Protein AF-C7IWU6-F1 (afdb_monomer_lite)

InterPro domains:
  IPR036514 SGNH hydrolase superfamily [G3DSA:3.40.50.1110] (7-77)

Organism: Oryza sativa subsp. japonica (NCBI:txid39947)

Secondary structure (DSSP, 8-state):
--GGGSS--SSTTSHHHHHSBSEESS-STT---TTSTT-TTSTT-EE-S-GGG-SBSSSSSBPHHHHHHHHHHHHTSSSSSS-TTT--------

pLDDT: mean 82.32, std 16.75, range [38.59, 97.38]

Radius of gyration: 17.82 Å; chains: 1; bounding box: 44×32×45 Å

Sequence (94 aa):
MSPEHIYGGAGIDGEEGALRACCGSGGGRYNFEFNMSAQCGMAGVTVCGDPSAYVNWDGVHLTEAAYHHVADGWLRGPYANPPLLSSSCSARAR

Foldseek 3Di:
DDPPLPDADQACSHLQQVQAAQKADPPDSHRADPVCPIWGPDP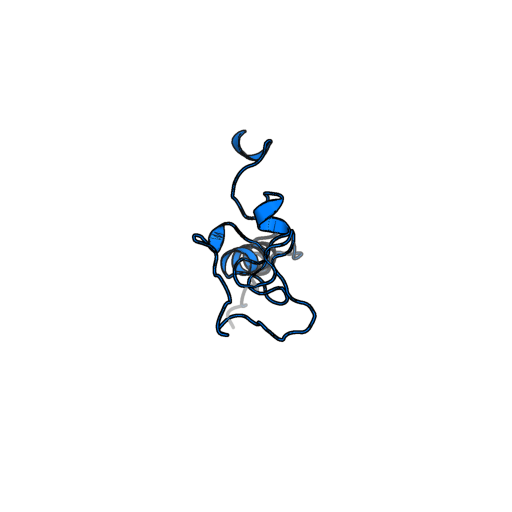PIHGHPDLRSHQHHTSPDGGPNNVVVVLCCQQVHDVHVVRVVVPPPVPVDD

Structure (mmCIF, N/CA/C/O backbone):
data_AF-C7IWU6-F1
#
_entry.id   AF-C7IWU6-F1
#
loop_
_atom_site.group_PDB
_atom_site.id
_atom_site.type_symbol
_atom_site.label_atom_id
_atom_site.label_alt_id
_atom_site.label_comp_id
_atom_site.label_asym_id
_atom_site.label_entity_id
_atom_site.label_seq_id
_atom_site.pdbx_PDB_ins_code
_atom_site.Cartn_x
_atom_site.Cartn_y
_atom_site.Cartn_z
_atom_site.occupancy
_atom_site.B_iso_or_equiv
_atom_site.auth_seq_id
_atom_site.auth_comp_id
_atom_site.auth_asym_id
_atom_site.auth_atom_id
_atom_site.pdbx_PDB_model_num
ATOM 1 N N . MET A 1 1 ? -5.058 5.149 -21.215 1.00 41.00 1 MET A N 1
ATOM 2 C CA . MET A 1 1 ? -5.463 5.553 -19.855 1.00 41.00 1 MET A CA 1
ATOM 3 C C . MET A 1 1 ? -6.881 6.073 -19.966 1.00 41.00 1 MET A C 1
ATOM 5 O O . MET A 1 1 ? -7.086 7.053 -20.672 1.00 41.00 1 MET A O 1
ATOM 9 N N . SER A 1 2 ? -7.853 5.334 -19.431 1.00 38.59 2 SER A N 1
ATOM 10 C CA . SER A 1 2 ? -9.275 5.660 -19.587 1.00 38.59 2 SER A CA 1
ATOM 11 C C . SER A 1 2 ? -9.734 6.693 -18.545 1.00 38.59 2 SER A C 1
ATOM 13 O O . SER A 1 2 ? -9.106 6.786 -17.486 1.00 38.59 2 SER A O 1
ATOM 15 N N . PRO A 1 3 ? -10.807 7.458 -18.831 1.00 38.94 3 PRO A N 1
ATOM 16 C CA . PRO A 1 3 ? -11.169 8.698 -18.129 1.00 38.94 3 PRO A CA 1
ATOM 17 C C . PRO A 1 3 ? -11.698 8.540 -16.694 1.00 38.94 3 PRO A C 1
ATOM 19 O O . PRO A 1 3 ? -12.047 9.539 -16.073 1.00 38.94 3 PRO A O 1
ATOM 22 N N . GLU A 1 4 ? -11.758 7.323 -16.151 1.00 46.31 4 GLU A N 1
ATOM 23 C CA . GLU A 1 4 ? -12.301 7.058 -14.808 1.00 46.31 4 GLU A CA 1
ATOM 24 C C . GLU A 1 4 ? -11.339 7.459 -13.666 1.00 46.31 4 GLU A C 1
ATOM 26 O O . GLU A 1 4 ? -11.742 7.503 -12.512 1.00 46.31 4 GLU A O 1
ATOM 31 N N . HIS A 1 5 ? -10.095 7.845 -13.980 1.00 49.41 5 HIS A N 1
ATOM 32 C CA . HIS A 1 5 ? -9.057 8.219 -13.002 1.00 49.41 5 HIS A CA 1
ATOM 33 C C . HIS A 1 5 ? -9.061 9.698 -12.565 1.00 49.41 5 HIS A C 1
ATOM 35 O O . HIS A 1 5 ? -8.160 10.123 -11.850 1.00 49.41 5 HIS A O 1
ATOM 41 N N . ILE A 1 6 ? -10.009 10.529 -13.019 1.00 48.03 6 ILE A N 1
ATOM 42 C CA . ILE A 1 6 ? -9.883 11.994 -12.854 1.00 48.03 6 ILE A CA 1
ATOM 43 C C . ILE A 1 6 ? -10.666 12.547 -11.644 1.00 48.03 6 ILE A C 1
ATOM 45 O O . ILE A 1 6 ? -10.340 13.633 -11.172 1.00 48.03 6 ILE A O 1
ATOM 49 N N . TYR A 1 7 ? -11.643 11.830 -11.075 1.00 39.88 7 TYR A N 1
ATOM 50 C CA . TYR A 1 7 ? -12.427 12.355 -9.944 1.00 39.88 7 TYR A CA 1
ATOM 51 C C . TYR A 1 7 ? -12.817 11.269 -8.925 1.00 39.88 7 TYR A C 1
ATOM 53 O O . TYR A 1 7 ? -13.854 10.629 -9.061 1.00 39.88 7 TYR A O 1
ATOM 61 N N . GLY A 1 8 ? -12.008 11.106 -7.870 1.00 45.09 8 GLY A N 1
ATOM 62 C CA . GLY A 1 8 ? -12.445 10.499 -6.600 1.00 45.09 8 GLY A CA 1
ATOM 63 C C . GLY A 1 8 ? -12.630 8.975 -6.571 1.00 45.09 8 GLY A C 1
ATOM 64 O O . GLY A 1 8 ? -13.525 8.496 -5.879 1.00 45.09 8 GLY A O 1
ATOM 65 N N . GLY A 1 9 ? -11.822 8.216 -7.316 1.00 43.88 9 GLY A N 1
ATOM 66 C CA . GLY A 1 9 ? -11.910 6.753 -7.373 1.00 43.88 9 GLY A CA 1
ATOM 67 C C . GLY A 1 9 ? -11.136 6.041 -6.259 1.00 43.88 9 GLY A C 1
ATOM 68 O O . GLY A 1 9 ? -10.015 6.422 -5.928 1.00 43.88 9 GLY A O 1
ATOM 69 N N . ALA A 1 10 ? -11.733 4.981 -5.708 1.00 53.00 10 ALA A N 1
ATOM 70 C CA . ALA A 1 10 ? -11.038 3.982 -4.904 1.00 53.00 10 ALA A CA 1
ATOM 71 C C . ALA A 1 10 ? -9.964 3.294 -5.766 1.00 53.00 10 ALA A C 1
ATOM 73 O O . ALA A 1 10 ? -10.277 2.726 -6.811 1.00 53.00 10 ALA A O 1
ATOM 74 N N . GLY A 1 11 ? -8.705 3.385 -5.347 1.00 61.78 11 GLY A N 1
ATOM 75 C CA . GLY A 1 11 ? -7.549 2.905 -6.098 1.00 61.78 11 GLY A CA 1
ATOM 76 C C . GLY A 1 11 ? -6.262 3.491 -5.527 1.00 61.78 11 GLY A C 1
ATOM 77 O O . GLY A 1 11 ? -6.296 4.516 -4.845 1.00 61.78 11 GLY A O 1
ATOM 78 N N . ILE A 1 12 ? -5.125 2.848 -5.795 1.00 69.50 12 ILE A N 1
ATOM 79 C CA . ILE A 1 12 ? -3.817 3.238 -5.236 1.00 69.50 12 ILE A CA 1
ATOM 80 C C . ILE A 1 12 ? -3.405 4.683 -5.564 1.00 69.50 12 ILE A C 1
ATOM 82 O O . ILE A 1 12 ? -2.569 5.258 -4.874 1.00 69.50 12 ILE A O 1
ATOM 86 N N . ASP A 1 13 ? -3.957 5.260 -6.630 1.00 68.81 13 ASP A N 1
ATOM 87 C CA . ASP A 1 13 ? -3.720 6.623 -7.100 1.00 68.81 13 ASP A CA 1
ATOM 88 C C . ASP A 1 13 ? -4.777 7.629 -6.612 1.00 68.81 13 ASP A C 1
ATOM 90 O O . ASP A 1 13 ? -4.587 8.839 -6.751 1.00 68.81 13 ASP A O 1
ATOM 94 N N . GLY A 1 14 ? -5.859 7.156 -5.988 1.00 76.25 14 GLY A N 1
ATOM 95 C CA . GLY A 1 14 ? -6.845 7.997 -5.316 1.00 76.25 14 GLY A CA 1
ATOM 96 C C . GLY A 1 14 ? -6.302 8.593 -4.013 1.00 76.25 14 GLY A C 1
ATOM 97 O O . GLY A 1 14 ? -5.477 7.986 -3.335 1.00 76.25 14 GLY A O 1
ATOM 98 N N . GLU A 1 15 ? -6.785 9.775 -3.612 1.00 73.56 15 GLU A N 1
ATOM 99 C CA . GLU A 1 15 ? -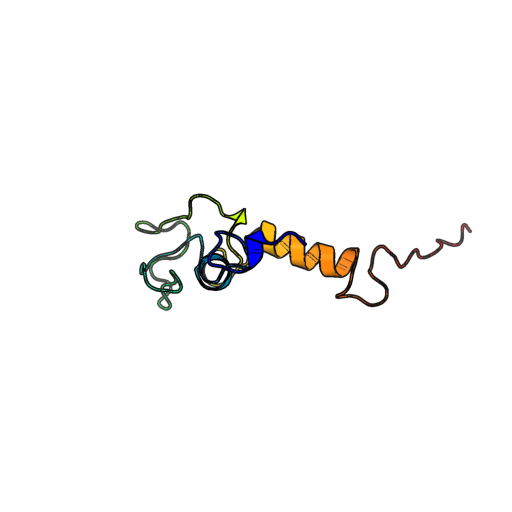6.329 10.458 -2.383 1.00 73.56 15 GLU A CA 1
ATOM 100 C C . GLU A 1 15 ? -6.472 9.586 -1.126 1.00 73.56 15 GLU A C 1
ATOM 102 O O . GLU A 1 15 ? -5.597 9.592 -0.258 1.00 73.56 15 GLU A O 1
ATOM 107 N N . GLU A 1 16 ? -7.560 8.814 -1.037 1.00 75.44 16 GLU A N 1
ATOM 108 C CA . GLU A 1 16 ? -7.774 7.870 0.059 1.00 75.44 16 GLU A CA 1
ATOM 109 C C . GLU A 1 16 ? -6.778 6.706 -0.007 1.00 75.44 16 GLU A C 1
ATOM 111 O O . GLU A 1 16 ? -6.132 6.405 0.996 1.00 75.44 16 GLU A O 1
ATOM 116 N N . GLY A 1 17 ? -6.595 6.105 -1.185 1.00 80.19 17 GLY A N 1
ATOM 117 C CA . GLY A 1 17 ? -5.660 4.999 -1.387 1.00 80.19 17 GLY A CA 1
ATOM 118 C C . GLY A 1 17 ? -4.203 5.395 -1.144 1.00 80.19 17 GLY A C 1
ATOM 119 O O . GLY A 1 17 ? -3.433 4.617 -0.582 1.00 80.19 17 GLY A O 1
ATOM 120 N N . ALA A 1 18 ? -3.822 6.621 -1.499 1.00 84.25 18 ALA A N 1
ATOM 121 C CA . ALA A 1 18 ? -2.456 7.113 -1.361 1.00 84.25 18 ALA A CA 1
ATOM 122 C C . ALA A 1 18 ? -2.098 7.530 0.075 1.00 84.25 18 ALA A C 1
ATOM 124 O O . ALA A 1 18 ? -0.956 7.346 0.499 1.00 84.25 18 ALA A O 1
ATOM 125 N N . LEU A 1 19 ? -3.041 8.122 0.821 1.00 87.69 19 LEU A N 1
ATOM 126 C CA . LEU A 1 19 ? -2.752 8.729 2.126 1.00 87.69 19 LEU A CA 1
ATOM 127 C C . LEU A 1 19 ? -3.180 7.872 3.320 1.00 87.69 19 LEU A C 1
ATOM 129 O O . LEU A 1 19 ? -2.593 8.007 4.391 1.00 87.69 19 LEU A O 1
ATOM 133 N N . ARG A 1 20 ? -4.197 7.021 3.189 1.00 92.44 20 ARG A N 1
ATOM 134 C CA . ARG A 1 20 ? -4.760 6.276 4.320 1.00 92.44 20 ARG A CA 1
ATOM 135 C C . ARG A 1 20 ? -4.129 4.883 4.426 1.00 92.44 20 ARG A C 1
ATOM 137 O O . ARG A 1 20 ? -4.023 4.180 3.431 1.00 92.44 20 ARG A O 1
ATOM 144 N N . ALA A 1 21 ? -3.736 4.456 5.627 1.00 93.94 21 ALA A N 1
ATOM 145 C CA . ALA A 1 21 ? -3.281 3.084 5.858 1.00 93.94 21 ALA A CA 1
ATOM 146 C C . ALA A 1 21 ? -4.463 2.099 5.818 1.00 93.94 21 ALA A C 1
ATOM 148 O O . ALA A 1 21 ? -5.496 2.335 6.459 1.00 93.94 21 ALA A O 1
ATOM 149 N N . CYS A 1 22 ? -4.310 0.985 5.097 1.00 94.69 22 CYS A N 1
ATOM 150 C CA . CYS A 1 22 ? -5.341 -0.054 5.018 1.00 94.69 22 CYS A CA 1
ATOM 151 C C . CYS A 1 22 ? -5.599 -0.710 6.384 1.00 94.69 22 CYS A C 1
ATOM 153 O O . CYS A 1 22 ? -6.747 -0.893 6.780 1.00 94.69 22 CYS A O 1
ATOM 155 N N . CYS A 1 23 ? -4.542 -1.044 7.115 1.00 95.25 23 CYS A N 1
ATOM 156 C CA . CYS A 1 23 ? -4.576 -1.619 8.446 1.00 95.25 23 CYS A CA 1
ATOM 157 C C . CYS A 1 23 ? -4.141 -0.590 9.485 1.00 95.25 23 CYS A C 1
ATOM 159 O O . CYS A 1 23 ? -3.008 -0.125 9.484 1.00 95.25 23 CYS A O 1
ATOM 161 N N . GLY A 1 24 ? -5.011 -0.255 10.425 1.00 93.94 24 GLY A N 1
ATOM 162 C CA . GLY A 1 24 ? -4.629 0.676 11.472 1.00 93.94 24 GLY A CA 1
ATOM 163 C C . GLY A 1 24 ? -5.779 1.148 12.337 1.00 93.94 24 GLY A C 1
ATOM 164 O O . GLY A 1 24 ? -6.896 0.612 12.319 1.00 93.94 24 GLY A O 1
ATOM 165 N N . SER A 1 25 ? -5.457 2.141 13.151 1.00 89.25 25 SER A N 1
ATOM 166 C CA . SER A 1 25 ? -6.317 2.688 14.190 1.00 89.25 25 SER A CA 1
ATOM 167 C C . SER A 1 25 ? -6.263 4.211 14.199 1.00 89.25 25 SER A C 1
ATOM 169 O O . SER A 1 25 ? -5.479 4.845 13.496 1.00 89.25 25 SER A O 1
ATOM 171 N N . GLY A 1 26 ? -7.119 4.818 15.016 1.00 80.44 26 GLY A N 1
ATOM 172 C CA . GLY A 1 26 ? -7.233 6.271 15.137 1.00 80.44 26 GLY A CA 1
ATOM 173 C C . GLY A 1 26 ? -8.259 6.877 14.179 1.00 80.44 26 GLY A C 1
ATOM 174 O O . GLY A 1 26 ? -8.745 7.972 14.443 1.00 80.44 26 GLY A O 1
ATOM 175 N N . GLY A 1 27 ? -8.644 6.177 13.103 1.00 78.75 27 GLY A N 1
ATOM 176 C CA . GLY A 1 27 ? -9.791 6.513 12.244 1.00 78.75 27 GLY A CA 1
ATOM 177 C C . GLY A 1 27 ? -9.662 7.800 11.414 1.00 78.75 27 GLY A C 1
ATOM 178 O O . GLY A 1 27 ? -10.346 7.928 10.402 1.00 78.75 27 GLY A O 1
ATOM 179 N N . GLY A 1 28 ? -8.763 8.720 11.776 1.00 84.31 28 GLY A N 1
ATOM 180 C CA . GLY A 1 28 ? -8.492 9.972 11.069 1.00 84.31 28 GLY A CA 1
ATOM 181 C C . GLY A 1 28 ? -7.859 9.776 9.690 1.00 84.31 28 GLY A C 1
ATOM 182 O O . GLY A 1 28 ? -7.654 8.655 9.238 1.00 84.31 28 GLY A O 1
ATOM 183 N N . ARG A 1 29 ? -7.508 10.880 9.019 1.00 87.75 29 ARG A N 1
ATOM 184 C CA . ARG A 1 29 ? -7.101 10.913 7.596 1.00 87.75 29 ARG A CA 1
ATOM 185 C C . ARG A 1 29 ? -6.043 9.882 7.162 1.00 87.75 29 ARG A C 1
ATOM 187 O O . ARG A 1 29 ? -6.089 9.437 6.027 1.00 87.75 29 ARG A O 1
ATOM 194 N N . TYR A 1 30 ? -5.128 9.500 8.055 1.00 89.06 30 TYR A N 1
ATOM 195 C CA . TYR A 1 30 ? -4.030 8.568 7.767 1.00 89.06 30 TYR A CA 1
ATOM 196 C C . TYR A 1 30 ? -4.270 7.144 8.284 1.00 89.06 30 TYR A C 1
ATOM 198 O O . TYR A 1 30 ? -3.531 6.241 7.919 1.00 89.06 30 TYR A O 1
ATOM 206 N N . ASN A 1 31 ? -5.288 6.932 9.126 1.00 91.00 31 ASN A N 1
ATOM 207 C CA . ASN A 1 31 ? -5.547 5.664 9.820 1.00 91.00 31 ASN A CA 1
ATOM 208 C C . ASN A 1 31 ? -4.319 5.069 10.543 1.00 91.00 31 ASN A C 1
ATOM 210 O O . ASN A 1 31 ? -4.134 3.858 10.565 1.00 91.00 31 ASN A O 1
ATOM 214 N N . PHE A 1 32 ? -3.468 5.925 11.110 1.00 88.44 32 PHE A N 1
ATOM 215 C CA . PHE A 1 32 ? -2.233 5.532 11.779 1.00 88.44 32 PHE A CA 1
ATOM 216 C C . PHE A 1 32 ? -2.138 6.183 13.162 1.00 88.44 32 PHE A C 1
ATOM 218 O O . PHE A 1 32 ? -2.311 7.398 13.288 1.00 88.44 32 PHE A O 1
ATOM 225 N N . GLU A 1 33 ? -1.836 5.379 14.184 1.00 85.75 33 GLU A N 1
ATOM 226 C CA . GLU A 1 33 ? -1.611 5.832 15.560 1.00 85.75 33 GLU A CA 1
ATOM 227 C C . GLU A 1 33 ? -0.107 5.920 15.844 1.00 85.75 33 GLU A C 1
ATOM 229 O O . GLU A 1 33 ? 0.569 4.908 16.041 1.00 85.75 33 GLU A O 1
ATOM 234 N N . PHE A 1 34 ? 0.416 7.147 15.897 1.00 83.38 34 PHE A N 1
ATOM 235 C CA . PHE A 1 34 ? 1.853 7.408 16.026 1.00 83.38 34 PHE A CA 1
ATOM 236 C C . PHE A 1 34 ? 2.467 6.851 17.319 1.00 83.38 34 PHE A C 1
ATOM 238 O O . PHE A 1 34 ? 3.644 6.502 17.337 1.00 83.38 34 PHE A O 1
ATOM 245 N N . ASN A 1 35 ? 1.683 6.712 18.393 1.00 86.00 35 ASN A N 1
ATOM 246 C CA . ASN A 1 35 ? 2.177 6.160 19.657 1.00 86.00 35 ASN A CA 1
ATOM 247 C C . ASN A 1 35 ? 2.402 4.637 19.618 1.00 86.00 35 ASN A C 1
ATOM 249 O O . ASN A 1 35 ? 2.778 4.056 20.635 1.00 86.00 35 ASN A O 1
ATOM 253 N N . MET A 1 36 ? 2.149 3.979 18.477 1.00 81.44 36 MET A N 1
ATOM 254 C CA . MET A 1 36 ? 2.343 2.538 18.253 1.00 81.44 36 MET A CA 1
ATOM 255 C C . MET A 1 36 ? 1.615 1.623 19.256 1.00 81.44 36 MET A C 1
ATOM 257 O O . MET A 1 36 ? 1.912 0.432 19.365 1.00 81.44 36 MET A O 1
ATOM 261 N N . SER A 1 37 ? 0.622 2.158 19.967 1.00 87.38 37 SER A N 1
ATOM 262 C CA . SER A 1 37 ? -0.193 1.437 20.948 1.00 87.38 37 SER A CA 1
ATOM 263 C C . SER A 1 37 ? -1.268 0.553 20.304 1.00 87.38 37 SER A C 1
ATOM 265 O O . SER A 1 37 ? -1.839 -0.297 20.982 1.00 87.38 37 SER A O 1
ATOM 267 N N . ALA A 1 38 ? -1.516 0.719 19.000 1.00 88.00 38 ALA A N 1
ATOM 268 C CA . ALA A 1 38 ? -2.515 -0.011 18.218 1.00 88.00 38 ALA A CA 1
ATOM 269 C C . ALA A 1 38 ? -1.999 -0.303 16.787 1.00 88.00 38 ALA A C 1
ATOM 271 O O . ALA A 1 38 ? -2.481 0.223 15.791 1.00 88.00 38 ALA A O 1
ATOM 272 N N . GLN A 1 39 ? -0.961 -1.136 16.694 1.00 89.56 39 GLN A N 1
ATOM 273 C CA . GLN A 1 39 ? -0.363 -1.608 15.441 1.00 89.56 39 GLN A CA 1
ATOM 274 C C . GLN A 1 39 ? -1.201 -2.710 14.794 1.00 89.56 39 GLN A C 1
ATOM 276 O O . GLN A 1 39 ? -1.925 -3.435 15.478 1.00 89.56 39 GLN A O 1
ATOM 281 N N . CYS A 1 40 ? -1.037 -2.883 13.483 1.00 92.88 40 CYS A N 1
ATOM 282 C CA . CYS A 1 40 ? -1.694 -3.945 12.733 1.00 92.88 40 CYS A CA 1
ATOM 283 C C . CYS A 1 40 ? -1.560 -5.318 13.422 1.00 92.88 40 CYS A C 1
ATOM 285 O O . CYS A 1 40 ? -0.467 -5.731 13.802 1.00 92.88 40 CYS A O 1
ATOM 287 N N . GLY A 1 41 ? -2.691 -6.004 13.623 1.00 89.50 41 GLY A N 1
ATOM 288 C CA . GLY A 1 41 ? -2.772 -7.266 14.373 1.00 89.50 41 GLY A CA 1
ATOM 289 C C . GLY A 1 41 ? -3.086 -7.126 15.870 1.00 89.50 41 GLY A C 1
ATOM 290 O O . GLY A 1 41 ? -3.369 -8.133 16.518 1.00 89.50 41 GLY A O 1
ATOM 291 N N . MET A 1 42 ? -3.090 -5.911 16.429 1.00 92.12 42 MET A N 1
ATOM 292 C CA . MET A 1 42 ? -3.526 -5.661 17.809 1.00 92.12 42 MET A CA 1
ATOM 293 C C . MET A 1 42 ? -5.049 -5.491 17.925 1.00 92.12 42 MET A C 1
ATOM 295 O O . MET A 1 42 ? -5.755 -5.217 16.953 1.00 92.12 42 MET A O 1
ATOM 299 N N . ALA A 1 43 ? -5.575 -5.659 19.141 1.00 89.94 43 ALA A N 1
ATOM 300 C CA . ALA A 1 43 ? -7.001 -5.501 19.410 1.00 89.94 43 ALA A CA 1
ATOM 301 C C . ALA A 1 43 ? -7.472 -4.061 19.130 1.00 89.94 43 ALA A C 1
ATOM 303 O O . ALA A 1 43 ? -6.790 -3.098 19.471 1.00 89.94 43 ALA A O 1
ATOM 304 N N . GLY A 1 44 ? -8.659 -3.920 18.534 1.00 86.00 44 GLY A N 1
ATOM 305 C CA . GLY A 1 44 ? -9.238 -2.614 18.192 1.00 86.00 44 GLY A CA 1
ATOM 306 C C . GLY A 1 44 ? -8.707 -1.990 16.896 1.00 86.00 44 GLY A C 1
ATOM 307 O O . GLY A 1 44 ? -9.120 -0.886 16.548 1.00 86.00 44 GLY A O 1
ATOM 308 N N . VAL A 1 45 ? -7.829 -2.687 16.170 1.00 93.38 45 VAL A N 1
ATOM 309 C CA . VAL A 1 45 ? -7.329 -2.266 14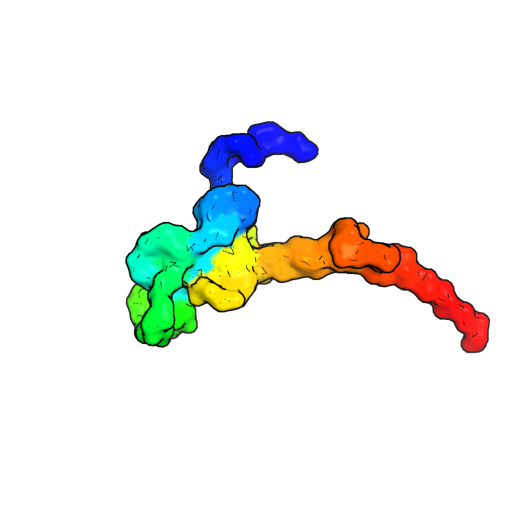.858 1.00 93.38 45 VAL A CA 1
ATOM 310 C C . VAL A 1 45 ? -8.247 -2.764 13.747 1.00 93.38 45 VAL A C 1
ATOM 312 O O . VAL A 1 45 ? -8.761 -3.881 13.797 1.00 93.38 45 VAL A O 1
ATOM 315 N N . THR A 1 46 ? -8.454 -1.921 12.738 1.00 92.44 46 THR A N 1
ATOM 316 C CA . THR A 1 46 ? -9.293 -2.229 11.574 1.00 92.44 46 THR A CA 1
ATOM 317 C C . THR A 1 46 ? -8.443 -2.461 10.337 1.00 92.44 46 THR A C 1
ATOM 319 O O . THR A 1 46 ? -7.363 -1.888 10.217 1.00 92.44 46 THR A O 1
ATOM 322 N N . VAL A 1 47 ? -8.945 -3.287 9.421 1.00 94.50 47 VAL A N 1
ATOM 323 C CA . VAL A 1 47 ? -8.345 -3.547 8.109 1.00 94.50 47 VAL A CA 1
ATOM 324 C C . VAL A 1 47 ? -9.350 -3.137 7.039 1.00 94.50 47 VAL A C 1
ATOM 326 O O . VAL A 1 47 ? -10.550 -3.374 7.192 1.00 94.50 47 VAL A O 1
ATOM 329 N N . CYS A 1 48 ? -8.869 -2.503 5.976 1.00 92.38 48 CYS A N 1
ATOM 330 C CA . CYS A 1 48 ? -9.672 -2.131 4.823 1.00 92.38 48 CYS A CA 1
ATOM 331 C C . CYS A 1 48 ? -10.220 -3.371 4.088 1.00 92.38 48 CYS A C 1
ATOM 333 O O . CYS A 1 48 ? -9.689 -4.473 4.214 1.00 92.38 48 CYS A O 1
ATOM 335 N N . GLY A 1 49 ? -11.294 -3.198 3.312 1.00 93.69 49 GLY A N 1
ATOM 336 C CA . GLY A 1 49 ? -11.921 -4.306 2.578 1.00 93.69 49 GLY A CA 1
ATOM 337 C C . GLY A 1 49 ? -11.138 -4.766 1.344 1.00 93.69 49 GLY A C 1
ATOM 338 O O . GLY A 1 49 ? -11.207 -5.939 0.989 1.00 93.69 49 GLY A O 1
ATOM 339 N N . ASP A 1 50 ? -10.389 -3.857 0.715 1.00 92.56 50 ASP A N 1
ATOM 340 C CA . ASP A 1 50 ? -9.578 -4.130 -0.473 1.00 92.56 50 ASP A CA 1
ATOM 341 C C . ASP A 1 50 ? -8.175 -3.516 -0.329 1.00 92.56 50 ASP A C 1
ATOM 343 O O . ASP A 1 50 ? -7.977 -2.339 -0.639 1.00 92.56 50 ASP A O 1
ATOM 347 N N . PRO A 1 51 ? -7.179 -4.295 0.127 1.00 93.00 51 PRO A N 1
ATOM 348 C CA . PRO A 1 51 ? -5.797 -3.833 0.243 1.00 93.00 51 PRO A CA 1
ATOM 349 C C . PRO A 1 51 ? -5.155 -3.434 -1.091 1.00 93.00 51 PRO A C 1
ATOM 351 O O . PRO A 1 51 ? -4.154 -2.720 -1.079 1.00 93.00 51 PRO A O 1
ATOM 354 N N . SER A 1 52 ? -5.699 -3.871 -2.235 1.00 92.88 52 SER A N 1
ATOM 355 C CA . SER A 1 52 ? -5.151 -3.522 -3.551 1.00 92.88 52 SER A CA 1
ATOM 356 C C . SER A 1 52 ? -5.459 -2.083 -3.965 1.00 92.88 52 SER A C 1
ATOM 358 O O . SER A 1 52 ? -4.782 -1.551 -4.837 1.00 92.88 52 SER A O 1
ATOM 360 N N . ALA A 1 53 ? -6.417 -1.432 -3.299 1.00 91.62 53 ALA A N 1
ATOM 361 C CA . ALA A 1 53 ? -6.778 -0.037 -3.521 1.00 91.62 53 ALA A CA 1
ATOM 362 C C . ALA A 1 53 ? -5.962 0.959 -2.673 1.00 91.62 53 ALA A C 1
ATOM 364 O O . ALA A 1 53 ? -6.191 2.161 -2.772 1.00 91.62 53 ALA A O 1
ATOM 365 N N . TYR A 1 54 ? -5.022 0.491 -1.843 1.00 93.00 54 TYR A N 1
ATOM 366 C CA . TYR A 1 54 ? -4.221 1.339 -0.955 1.00 93.00 54 TYR A CA 1
ATOM 367 C C . TYR A 1 54 ? -2.727 1.204 -1.243 1.00 93.00 54 TYR A C 1
ATOM 369 O O . TYR A 1 54 ? -2.235 0.126 -1.565 1.00 93.00 54 TYR A O 1
ATOM 377 N N . VAL A 1 55 ? -1.984 2.296 -1.071 1.00 94.38 55 VAL A N 1
ATOM 378 C CA . VAL A 1 55 ? -0.517 2.317 -1.136 1.00 94.38 55 VAL A CA 1
ATOM 379 C C . VAL A 1 55 ? 0.084 1.793 0.160 1.00 94.38 55 VAL A C 1
ATOM 381 O O . VAL A 1 55 ? 1.041 1.019 0.148 1.00 94.38 55 VAL A O 1
ATOM 384 N N . ASN A 1 56 ? -0.474 2.223 1.289 1.00 93.56 56 ASN A N 1
ATOM 385 C CA . ASN A 1 56 ? 0.093 1.990 2.603 1.00 93.56 56 ASN A CA 1
ATOM 386 C C . ASN A 1 56 ? -0.668 0.888 3.359 1.00 93.56 56 ASN A C 1
ATOM 388 O O . ASN A 1 56 ? -1.901 0.875 3.399 1.00 93.56 56 ASN A O 1
ATOM 392 N N . TRP A 1 57 ? 0.077 -0.038 3.963 1.00 94.81 57 TRP A N 1
ATOM 393 C CA . TRP A 1 57 ? -0.479 -1.121 4.762 1.00 94.81 57 TRP A CA 1
ATOM 394 C C . TRP A 1 57 ? -0.758 -0.679 6.198 1.00 94.81 57 TRP A C 1
ATOM 396 O O . TRP A 1 57 ? -1.913 -0.703 6.588 1.00 94.81 57 TRP A O 1
ATOM 406 N N . ASP A 1 58 ? 0.246 -0.264 6.975 1.00 92.88 58 ASP A N 1
ATOM 407 C CA . ASP A 1 58 ? 0.137 -0.108 8.442 1.00 92.88 58 ASP A CA 1
ATOM 408 C C . ASP A 1 58 ? 0.668 1.219 9.017 1.00 92.88 58 ASP A C 1
ATOM 410 O O . ASP A 1 58 ? 0.870 1.367 10.222 1.00 92.88 58 ASP A O 1
ATOM 414 N N . GLY A 1 59 ? 0.921 2.185 8.146 1.00 90.06 59 GLY A N 1
ATOM 415 C CA . GLY A 1 59 ? 1.594 3.452 8.417 1.00 90.06 59 GLY A CA 1
ATOM 416 C C . GLY A 1 59 ? 3.107 3.413 8.197 1.00 90.06 59 GLY A C 1
ATOM 417 O O . GLY A 1 59 ? 3.729 4.472 8.143 1.00 90.06 59 GLY A O 1
ATOM 418 N N . VAL A 1 60 ? 3.702 2.229 8.008 1.00 90.31 60 VAL A N 1
ATOM 419 C CA . VAL A 1 60 ? 5.155 2.040 7.842 1.00 90.31 60 VAL A CA 1
ATOM 420 C C . VAL A 1 60 ? 5.481 1.278 6.556 1.00 90.31 60 VAL A C 1
ATOM 422 O O . VAL A 1 60 ? 6.391 1.662 5.822 1.00 90.31 60 VAL A O 1
ATOM 425 N N . HIS A 1 61 ? 4.721 0.227 6.257 1.00 94.12 61 HIS A N 1
ATOM 426 C CA . HIS A 1 61 ? 4.927 -0.662 5.117 1.00 94.12 61 HIS A CA 1
ATOM 427 C C . HIS A 1 61 ? 3.961 -0.363 3.967 1.00 94.12 61 HIS A C 1
ATOM 429 O O . HIS A 1 61 ? 2.875 0.186 4.166 1.00 94.12 61 HIS A O 1
ATOM 435 N N . LEU A 1 62 ? 4.349 -0.753 2.750 1.00 95.75 62 LEU A N 1
ATOM 436 C CA . LEU A 1 62 ? 3.468 -0.704 1.584 1.00 95.75 62 LEU A CA 1
ATOM 437 C C . LEU A 1 62 ? 2.587 -1.955 1.508 1.00 95.75 62 LEU A C 1
ATOM 439 O O . LEU A 1 62 ? 2.929 -3.008 2.050 1.00 95.75 62 LEU A O 1
ATOM 443 N N . THR A 1 63 ? 1.464 -1.845 0.806 1.00 96.06 63 THR A N 1
ATOM 444 C CA . THR A 1 63 ? 0.664 -3.013 0.419 1.00 96.06 63 THR A CA 1
ATOM 445 C C . THR A 1 63 ? 1.393 -3.845 -0.636 1.00 96.06 63 THR A C 1
ATOM 447 O O . THR A 1 63 ? 2.312 -3.374 -1.314 1.00 96.06 63 THR A O 1
ATOM 450 N N . GLU A 1 64 ? 0.961 -5.094 -0.818 1.00 96.38 64 GLU A N 1
ATOM 451 C CA . GLU A 1 64 ? 1.474 -5.956 -1.888 1.00 96.38 64 GLU A CA 1
ATOM 452 C C . GLU A 1 64 ? 1.313 -5.305 -3.270 1.00 96.38 64 GLU A C 1
ATOM 454 O O . GLU A 1 64 ? 2.264 -5.281 -4.051 1.00 96.38 64 GLU A O 1
ATOM 459 N N . ALA A 1 65 ? 0.144 -4.717 -3.548 1.00 94.19 65 ALA A N 1
ATOM 460 C CA . ALA A 1 65 ? -0.129 -4.042 -4.814 1.00 94.19 65 ALA A CA 1
ATOM 461 C C . ALA A 1 65 ? 0.869 -2.901 -5.062 1.00 94.19 65 ALA A C 1
ATOM 463 O O . ALA A 1 65 ? 1.473 -2.818 -6.131 1.00 94.19 65 ALA A O 1
ATOM 464 N N . ALA A 1 66 ? 1.126 -2.065 -4.054 1.00 94.44 66 ALA A N 1
ATOM 465 C CA . ALA A 1 66 ? 2.104 -0.990 -4.166 1.00 94.44 66 ALA A CA 1
ATOM 466 C C . ALA A 1 66 ? 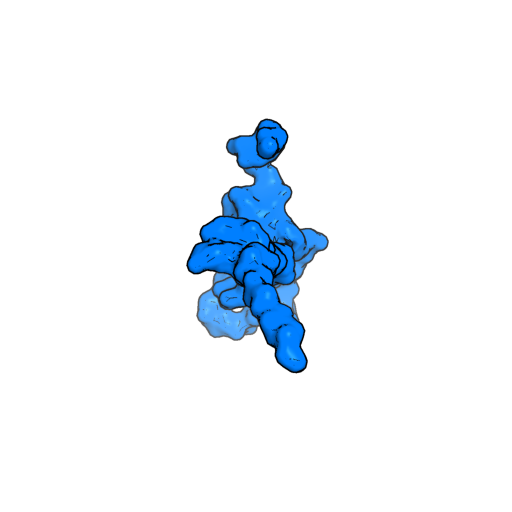3.534 -1.512 -4.379 1.00 94.44 66 ALA A C 1
ATOM 468 O O . ALA A 1 66 ? 4.250 -0.995 -5.240 1.00 94.44 66 ALA A O 1
ATOM 469 N N . TYR A 1 67 ? 3.943 -2.570 -3.671 1.00 97.38 67 TYR A N 1
ATOM 470 C CA . TYR A 1 67 ? 5.230 -3.218 -3.936 1.00 97.38 67 TYR A CA 1
ATOM 471 C C . TYR A 1 67 ? 5.320 -3.786 -5.356 1.00 97.38 67 TYR A C 1
ATOM 473 O O . TYR A 1 67 ? 6.370 -3.657 -5.986 1.00 97.38 67 TYR A O 1
ATOM 481 N N . HIS A 1 68 ? 4.235 -4.352 -5.889 1.00 96.06 68 HIS A N 1
ATOM 482 C CA . HIS A 1 68 ? 4.185 -4.834 -7.267 1.00 96.06 68 HIS A CA 1
ATOM 483 C C . HIS A 1 68 ? 4.419 -3.693 -8.268 1.00 96.06 68 HIS A C 1
ATOM 485 O O . HIS A 1 68 ? 5.221 -3.841 -9.188 1.00 96.06 68 HIS A O 1
ATOM 491 N N . HIS A 1 69 ? 3.810 -2.521 -8.060 1.00 93.00 69 HIS A N 1
ATOM 492 C CA . HIS A 1 69 ? 4.052 -1.346 -8.907 1.00 93.00 69 HIS A CA 1
ATOM 493 C C . HIS A 1 69 ? 5.501 -0.846 -8.847 1.00 93.00 69 HIS A C 1
ATOM 495 O O . HIS A 1 69 ? 6.080 -0.524 -9.887 1.00 93.00 69 HIS A O 1
ATOM 501 N N . VAL A 1 70 ? 6.110 -0.814 -7.656 1.00 94.81 70 VAL A N 1
ATOM 502 C CA . VAL A 1 70 ? 7.532 -0.459 -7.500 1.00 94.81 70 VAL A CA 1
ATOM 503 C C . VAL A 1 70 ? 8.421 -1.458 -8.246 1.00 94.81 70 VAL A C 1
ATOM 505 O O . VAL A 1 70 ? 9.288 -1.054 -9.024 1.00 94.81 70 VAL A O 1
ATOM 508 N N . ALA A 1 71 ? 8.182 -2.756 -8.048 1.00 96.75 71 ALA A N 1
ATOM 509 C CA . ALA A 1 71 ? 8.946 -3.819 -8.689 1.00 96.75 71 ALA A CA 1
ATOM 510 C C . ALA A 1 71 ? 8.823 -3.765 -10.217 1.00 96.75 71 ALA A C 1
ATOM 512 O O . ALA A 1 71 ? 9.837 -3.801 -10.914 1.00 96.75 71 ALA A O 1
ATOM 513 N N . ASP A 1 72 ? 7.610 -3.611 -10.747 1.00 95.75 72 ASP A N 1
ATOM 514 C CA . ASP A 1 72 ? 7.362 -3.476 -12.183 1.00 95.75 72 ASP A CA 1
ATOM 515 C C . ASP A 1 72 ? 8.088 -2.270 -12.777 1.00 95.75 72 ASP A C 1
ATOM 517 O O . ASP A 1 72 ? 8.709 -2.380 -13.839 1.00 95.75 72 ASP A O 1
ATOM 521 N N . GLY A 1 73 ? 8.092 -1.150 -12.055 1.00 94.44 73 GLY A N 1
ATOM 522 C CA . GLY A 1 73 ? 8.810 0.052 -12.445 1.00 94.44 73 GLY A CA 1
ATOM 523 C C . GLY A 1 73 ? 10.323 -0.148 -12.588 1.00 94.44 73 GLY A C 1
ATOM 524 O O . GLY A 1 73 ? 10.936 0.444 -13.476 1.00 94.44 73 GLY A O 1
ATOM 525 N N . TRP A 1 74 ? 10.942 -1.006 -11.773 1.00 95.06 74 TRP A N 1
ATOM 526 C CA . TRP A 1 74 ? 12.361 -1.367 -11.914 1.00 95.06 74 TRP A CA 1
ATOM 527 C C . TRP A 1 74 ? 12.599 -2.445 -12.973 1.00 95.06 74 TRP A C 1
ATOM 529 O O . TRP A 1 74 ? 13.523 -2.349 -13.784 1.00 95.06 74 TRP A O 1
ATOM 539 N N . LEU A 1 75 ? 11.780 -3.495 -12.962 1.00 94.94 75 LEU A N 1
ATOM 540 C CA . LEU A 1 75 ? 11.958 -4.666 -13.813 1.00 94.94 75 LEU A CA 1
ATOM 541 C C . LEU A 1 75 ? 11.681 -4.343 -15.281 1.00 94.94 75 LEU A C 1
ATOM 543 O O . LEU A 1 75 ? 12.462 -4.724 -16.154 1.00 94.94 75 LEU A O 1
ATOM 547 N N . ARG A 1 76 ? 10.580 -3.639 -15.547 1.00 94.12 76 ARG A N 1
ATOM 548 C CA . ARG A 1 76 ? 10.071 -3.344 -16.895 1.00 94.12 76 ARG A CA 1
ATOM 549 C C . ARG A 1 76 ? 10.200 -1.866 -17.270 1.00 94.12 76 ARG A C 1
ATOM 551 O O . ARG A 1 76 ? 10.100 -1.541 -18.449 1.00 94.12 76 ARG A O 1
ATOM 558 N N . GLY A 1 77 ? 10.506 -1.004 -16.302 1.00 91.19 77 GLY A N 1
ATOM 559 C CA . GLY A 1 77 ? 10.696 0.432 -16.493 1.00 91.19 77 GLY A CA 1
ATOM 560 C C . GLY A 1 77 ? 9.492 1.252 -16.013 1.00 91.19 77 GLY A C 1
ATOM 561 O O . GLY A 1 77 ? 8.417 0.695 -15.797 1.00 91.19 77 GLY A O 1
ATOM 562 N N . PRO A 1 78 ? 9.649 2.579 -15.846 1.00 93.06 78 PRO A N 1
ATOM 563 C CA . PRO A 1 78 ? 10.794 3.388 -16.278 1.00 93.06 78 PRO A CA 1
ATOM 564 C C . PRO A 1 78 ? 11.817 3.712 -15.169 1.00 93.06 78 PRO A C 1
ATOM 566 O O . PRO A 1 78 ? 12.720 4.513 -15.393 1.00 93.06 78 PRO A O 1
ATOM 569 N N . TYR A 1 79 ? 11.695 3.138 -13.970 1.00 94.44 79 TYR A N 1
ATOM 570 C CA . TYR A 1 79 ? 12.467 3.548 -12.784 1.00 94.44 79 TYR A CA 1
ATOM 571 C C . TYR A 1 79 ? 13.838 2.862 -12.640 1.00 94.44 79 TYR A C 1
ATOM 573 O O . TYR A 1 79 ? 14.474 2.964 -11.593 1.00 94.44 79 TYR A O 1
ATOM 581 N N . ALA A 1 80 ? 14.311 2.189 -13.690 1.00 92.81 80 ALA A N 1
ATOM 582 C CA . ALA A 1 80 ? 15.685 1.715 -13.848 1.00 92.81 80 ALA A CA 1
ATOM 583 C C . ALA A 1 80 ? 16.134 1.929 -15.305 1.00 92.81 80 ALA A C 1
ATOM 585 O O . ALA A 1 80 ? 15.320 1.815 -16.223 1.00 92.81 80 ALA A O 1
ATOM 586 N N . ASN A 1 81 ? 17.416 2.245 -15.526 1.00 90.62 81 ASN A N 1
ATOM 587 C CA . ASN A 1 81 ? 17.969 2.503 -16.860 1.00 90.62 81 ASN A CA 1
ATOM 588 C C . ASN A 1 81 ? 19.285 1.726 -17.095 1.00 90.62 81 ASN A C 1
ATOM 590 O O . ASN A 1 81 ? 20.303 2.093 -16.502 1.00 90.62 81 ASN A O 1
ATOM 594 N N . PRO A 1 82 ? 19.297 0.700 -17.969 1.00 91.06 82 PRO A N 1
ATOM 595 C CA . PRO A 1 82 ? 18.121 0.103 -18.616 1.00 91.06 82 PRO A CA 1
ATOM 596 C C . PRO A 1 82 ? 17.203 -0.591 -17.583 1.00 91.06 82 PRO A C 1
ATOM 598 O O . PRO A 1 82 ? 17.683 -0.963 -16.509 1.00 91.06 82 PRO A O 1
ATOM 601 N N . PRO A 1 83 ? 15.901 -0.799 -17.871 1.00 93.69 83 PRO A N 1
ATOM 602 C CA . PRO A 1 83 ? 15.058 -1.674 -17.057 1.00 93.69 83 PRO A CA 1
ATOM 603 C C . PRO A 1 83 ? 15.718 -3.036 -16.836 1.00 93.69 83 PRO A C 1
ATOM 605 O O . PRO A 1 83 ? 16.291 -3.591 -17.779 1.00 93.69 83 PRO A O 1
ATOM 608 N N . LEU A 1 84 ? 15.623 -3.596 -15.629 1.00 91.31 84 LEU A N 1
ATOM 609 C CA . LEU A 1 84 ? 16.437 -4.758 -15.243 1.00 91.31 84 LEU A CA 1
ATOM 610 C C . LEU A 1 84 ? 16.195 -5.993 -16.125 1.00 91.31 84 LEU A C 1
ATOM 612 O O . LEU A 1 84 ? 17.130 -6.738 -16.417 1.00 91.31 84 LEU A O 1
ATOM 616 N N . LEU A 1 85 ? 14.961 -6.195 -16.597 1.00 91.44 85 LEU A N 1
ATOM 617 C CA . LEU A 1 85 ? 14.635 -7.287 -17.520 1.00 91.44 85 LEU A CA 1
ATOM 618 C C . LEU A 1 85 ? 14.921 -6.947 -18.988 1.00 91.44 85 LEU A C 1
ATOM 620 O O . LEU A 1 85 ? 14.942 -7.844 -19.826 1.00 91.44 85 LEU A O 1
ATOM 624 N N . SER A 1 86 ? 15.157 -5.674 -19.313 1.00 83.69 86 SER A N 1
ATOM 625 C CA . SER A 1 86 ? 15.593 -5.253 -20.652 1.00 83.69 86 SER A CA 1
ATOM 626 C C . SER A 1 86 ? 17.112 -5.335 -20.821 1.00 83.69 86 SER A C 1
ATOM 628 O O . SER A 1 86 ? 17.602 -5.502 -21.937 1.00 83.69 86 SER A O 1
ATOM 630 N N . SER A 1 87 ? 17.869 -5.295 -19.718 1.00 68.38 87 SER A N 1
ATOM 631 C CA . SER A 1 87 ? 19.272 -5.696 -19.687 1.00 68.38 87 SER A CA 1
ATOM 632 C C . SER A 1 87 ? 19.387 -7.212 -19.825 1.00 68.38 87 SER A C 1
ATOM 634 O O . SER A 1 87 ? 19.739 -7.921 -18.884 1.00 68.38 87 SER A O 1
ATOM 636 N N . SER A 1 88 ? 19.128 -7.730 -21.028 1.00 66.62 88 SER A N 1
ATOM 637 C CA . SER A 1 88 ? 19.645 -9.036 -21.404 1.00 66.62 88 SER A CA 1
ATOM 638 C C . SER A 1 88 ? 21.167 -8.928 -21.367 1.00 66.62 88 SER A C 1
ATOM 640 O O . SER A 1 88 ? 21.799 -8.447 -22.312 1.00 66.62 88 SER A O 1
ATOM 642 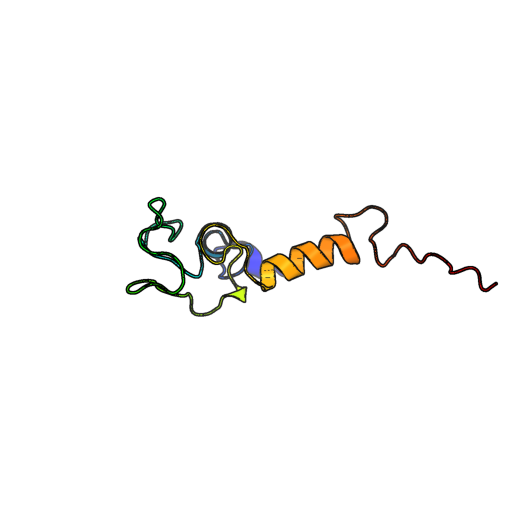N N . CYS A 1 89 ? 21.783 -9.370 -20.273 1.00 62.78 89 CYS A N 1
ATOM 643 C CA . CYS A 1 89 ? 23.138 -9.864 -20.385 1.00 62.78 89 CYS A CA 1
ATOM 644 C C . CYS A 1 89 ? 23.017 -10.999 -21.400 1.00 62.78 89 CYS A C 1
ATOM 646 O O . CYS A 1 89 ? 22.407 -12.026 -21.107 1.00 62.78 89 CYS A O 1
ATOM 648 N N . SER A 1 90 ? 23.491 -10.784 -22.631 1.00 61.53 90 SER A N 1
ATOM 649 C CA . SER A 1 90 ? 23.788 -11.907 -23.506 1.00 61.53 90 SER A CA 1
ATOM 650 C C . SER A 1 90 ? 24.821 -12.696 -22.728 1.00 61.53 90 SER A C 1
ATOM 652 O O . SER A 1 90 ? 25.999 -12.338 -22.746 1.00 61.53 90 SER A O 1
ATOM 654 N N . ALA A 1 91 ? 24.365 -13.686 -21.954 1.00 60.47 91 ALA A N 1
ATOM 655 C CA . ALA A 1 91 ? 25.218 -14.704 -21.396 1.00 60.47 91 ALA A CA 1
ATOM 656 C C . ALA A 1 91 ? 25.951 -15.235 -22.614 1.00 60.47 91 ALA A C 1
ATOM 658 O O . ALA A 1 91 ? 25.374 -15.906 -23.470 1.00 60.47 91 ALA A O 1
ATOM 659 N N . ARG A 1 92 ? 27.184 -14.765 -22.789 1.00 54.59 92 ARG A N 1
ATOM 660 C CA . ARG A 1 92 ? 28.027 -15.194 -23.880 1.00 54.59 92 ARG A CA 1
ATOM 661 C C . ARG A 1 92 ? 28.237 -16.656 -23.555 1.00 54.59 92 ARG A C 1
ATOM 663 O O . ARG A 1 92 ? 28.964 -16.947 -22.610 1.00 54.59 92 ARG A O 1
ATOM 670 N N . ALA A 1 93 ? 27.508 -17.523 -24.252 1.00 54.53 93 ALA A N 1
ATOM 671 C CA . ALA A 1 93 ? 27.723 -18.951 -24.205 1.00 54.53 93 ALA A CA 1
ATOM 672 C C . ALA A 1 93 ? 29.228 -19.154 -24.412 1.00 54.53 93 ALA A C 1
ATOM 674 O O . ALA A 1 93 ? 29.769 -18.830 -25.473 1.00 54.53 93 ALA A O 1
ATOM 675 N N . ARG A 1 94 ? 29.911 -19.535 -23.340 1.00 54.53 94 ARG A N 1
ATOM 676 C CA . ARG A 1 94 ? 31.235 -2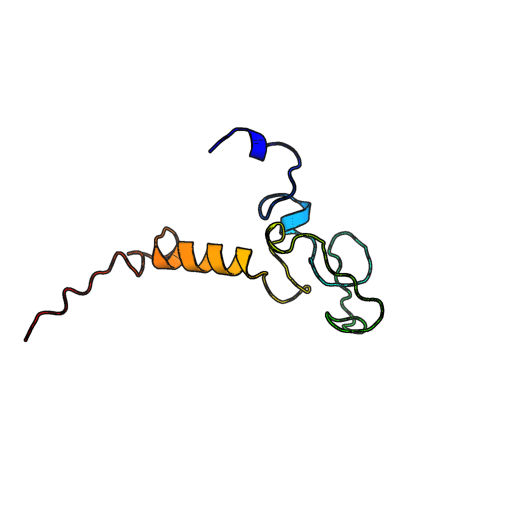0.131 -23.376 1.00 54.53 94 ARG A CA 1
ATOM 677 C C . ARG A 1 94 ? 31.065 -21.534 -22.846 1.00 54.53 94 ARG A C 1
ATOM 679 O O . ARG A 1 94 ? 30.364 -21.665 -21.819 1.00 54.53 94 ARG A O 1
#